Protein AF-A0A941TYZ8-F1 (afdb_monomer_lite)

Sequence (98 aa):
DDSVFLDDDYLIKGVAGAVLWKLLRDHAATGRTDFSNRELRLAPEIRLPEVGDNLEARLVLLTRRLVDRDADLRLQKTGRGRFRLCVARPIELRDVPR

Radius of gyration: 12.66 Å; chains: 1; bounding box: 34×27×26 Å

Structure (mmCIF, N/CA/C/O backbone):
data_AF-A0A941TYZ8-F1
#
_entry.id   AF-A0A941TYZ8-F1
#
loop_
_atom_site.group_PDB
_atom_site.id
_atom_site.type_symbol
_atom_site.label_atom_id
_atom_site.label_alt_id
_atom_site.label_comp_id
_atom_site.label_asym_id
_atom_site.label_entity_id
_atom_site.label_seq_id
_atom_site.pdbx_PDB_ins_code
_atom_site.Cartn_x
_atom_site.Cartn_y
_atom_site.Cartn_z
_atom_site.occupancy
_atom_site.B_iso_or_equiv
_atom_site.auth_seq_id
_atom_site.auth_comp_id
_atom_site.auth_asym_id
_atom_site.auth_atom_id
_atom_site.pdbx_PDB_model_num
ATOM 1 N N . ASP A 1 1 ? 0.477 -9.412 -12.115 1.00 88.12 1 ASP A N 1
ATOM 2 C CA . ASP A 1 1 ? 1.200 -8.139 -12.328 1.00 88.12 1 ASP A CA 1
ATOM 3 C C . ASP A 1 1 ? 0.981 -7.172 -11.158 1.00 88.12 1 ASP A C 1
ATOM 5 O O . ASP A 1 1 ? 1.156 -5.966 -11.315 1.00 88.12 1 ASP A O 1
ATOM 9 N N . ASP A 1 2 ? 0.631 -7.706 -9.981 1.00 93.25 2 ASP A N 1
ATOM 10 C CA . ASP A 1 2 ? 0.301 -6.939 -8.779 1.00 93.25 2 ASP A CA 1
ATOM 11 C C . ASP A 1 2 ? -0.808 -5.903 -9.005 1.00 93.25 2 ASP A C 1
ATOM 13 O O . ASP A 1 2 ? -0.790 -4.832 -8.403 1.00 93.25 2 ASP A O 1
ATOM 17 N N . SER A 1 3 ? -1.749 -6.198 -9.908 1.00 96.31 3 SER A N 1
ATOM 18 C CA . SER A 1 3 ? -2.983 -5.431 -10.057 1.00 96.31 3 SER A CA 1
ATOM 19 C C . SER A 1 3 ? -3.888 -5.635 -8.849 1.00 96.31 3 SER A C 1
ATOM 21 O O . SER A 1 3 ? -4.068 -6.756 -8.380 1.00 96.31 3 SER A O 1
ATOM 23 N N . VAL A 1 4 ? -4.459 -4.539 -8.360 1.00 96.56 4 VAL A N 1
ATOM 24 C CA . VAL A 1 4 ? -5.423 -4.520 -7.262 1.00 96.56 4 VAL A CA 1
ATOM 25 C C . VAL A 1 4 ? -6.703 -3.865 -7.755 1.00 96.56 4 VAL A C 1
ATOM 27 O O . VAL A 1 4 ? -6.665 -2.828 -8.426 1.00 96.56 4 VAL A O 1
ATOM 30 N N . PHE A 1 5 ? -7.821 -4.479 -7.387 1.00 95.69 5 PHE A N 1
ATOM 31 C CA . PHE A 1 5 ? -9.173 -4.021 -7.661 1.00 95.69 5 PHE A CA 1
ATOM 32 C C . PHE A 1 5 ? -9.894 -3.808 -6.325 1.00 95.69 5 PHE A C 1
ATOM 34 O O . PHE A 1 5 ? -9.619 -4.524 -5.361 1.00 95.69 5 PHE A O 1
ATOM 41 N N . LEU A 1 6 ? -10.777 -2.816 -6.258 1.00 94.25 6 LEU A N 1
ATOM 42 C CA . LEU A 1 6 ? -11.699 -2.606 -5.140 1.00 94.25 6 LEU A CA 1
ATOM 43 C C . LEU A 1 6 ? -13.107 -2.822 -5.679 1.00 94.25 6 LEU A C 1
ATOM 45 O O . LEU A 1 6 ? -13.473 -2.110 -6.599 1.00 94.25 6 LEU A O 1
ATOM 49 N N . ASP A 1 7 ? -13.864 -3.784 -5.152 1.00 91.56 7 ASP A N 1
ATOM 50 C CA . ASP A 1 7 ? -15.223 -4.091 -5.634 1.00 91.56 7 ASP A CA 1
ATOM 51 C C . ASP A 1 7 ? -15.301 -4.191 -7.178 1.00 91.56 7 ASP A C 1
ATOM 53 O O . ASP A 1 7 ? -16.097 -3.520 -7.825 1.00 91.56 7 ASP A O 1
ATOM 57 N N . ASP A 1 8 ? -14.404 -4.992 -7.770 1.00 91.38 8 ASP A N 1
ATOM 58 C CA . ASP A 1 8 ? -14.226 -5.199 -9.222 1.00 91.38 8 ASP A CA 1
ATOM 59 C C . ASP A 1 8 ? -13.692 -3.994 -10.026 1.00 91.38 8 ASP A C 1
ATOM 61 O O . ASP A 1 8 ? -13.337 -4.126 -11.201 1.00 91.38 8 ASP A O 1
ATOM 65 N N . ASP A 1 9 ? -13.505 -2.838 -9.391 1.00 92.69 9 ASP A N 1
ATOM 66 C CA . ASP A 1 9 ? -12.950 -1.645 -10.017 1.00 92.69 9 ASP A CA 1
ATOM 67 C C . ASP A 1 9 ? -11.421 -1.592 -9.943 1.00 92.69 9 ASP A C 1
ATOM 69 O O . ASP A 1 9 ? -10.812 -1.602 -8.870 1.00 92.69 9 ASP A O 1
ATOM 73 N N . TYR A 1 10 ? -10.768 -1.444 -11.100 1.00 94.56 10 TYR A N 1
ATOM 74 C CA . TYR A 1 10 ? -9.309 -1.333 -11.172 1.00 94.56 10 TYR A CA 1
ATOM 75 C C . TYR A 1 10 ? -8.788 -0.128 -10.378 1.00 94.56 10 TYR A C 1
ATOM 77 O O . TYR A 1 10 ? -9.108 1.019 -10.695 1.00 94.56 10 TYR A O 1
ATOM 85 N N . LEU A 1 11 ? -7.895 -0.361 -9.417 1.00 96.56 11 LEU A N 1
ATOM 86 C CA . LEU A 1 11 ? -7.297 0.702 -8.610 1.00 96.56 11 LEU A CA 1
ATOM 87 C C . LEU A 1 11 ? -5.885 1.058 -9.090 1.00 96.56 11 LEU A C 1
ATOM 89 O O . LEU A 1 11 ? -5.581 2.219 -9.385 1.00 96.56 11 LEU A O 1
ATOM 93 N N . ILE A 1 12 ? -4.993 0.067 -9.102 1.00 96.94 12 ILE A N 1
ATOM 94 C CA . ILE A 1 12 ? -3.552 0.258 -9.293 1.00 96.94 12 ILE A CA 1
ATOM 95 C C . ILE A 1 12 ? -2.878 -1.065 -9.670 1.00 96.94 12 ILE A C 1
ATOM 97 O O . ILE A 1 12 ? -3.461 -2.128 -9.488 1.00 96.94 12 ILE A O 1
ATOM 101 N N . LYS A 1 13 ? -1.636 -1.014 -10.164 1.00 96.31 13 LYS A N 1
ATOM 102 C CA . LYS A 1 13 ? -0.838 -2.207 -10.478 1.00 96.31 13 LYS A CA 1
ATOM 103 C C . LYS A 1 13 ? 0.642 -2.071 -10.139 1.00 96.31 13 LYS A C 1
ATOM 105 O O . LYS A 1 13 ? 1.124 -0.979 -9.815 1.00 96.31 13 LYS A O 1
ATOM 110 N N . GLY A 1 14 ? 1.379 -3.169 -10.290 1.00 95.19 14 GLY A N 1
ATOM 111 C CA . GLY A 1 14 ? 2.816 -3.241 -10.049 1.00 95.19 14 GLY A CA 1
ATOM 112 C C . GLY A 1 14 ? 3.163 -3.040 -8.574 1.00 95.19 14 GLY A C 1
ATOM 113 O O . GLY A 1 14 ? 2.354 -3.287 -7.688 1.00 95.19 14 GLY A O 1
ATOM 114 N N . VAL A 1 15 ? 4.359 -2.521 -8.296 1.00 95.88 15 VAL A N 1
ATOM 115 C CA . VAL A 1 15 ? 4.879 -2.384 -6.922 1.00 95.88 15 VAL A CA 1
ATOM 116 C C . VAL A 1 15 ? 3.928 -1.623 -5.985 1.00 95.88 15 VAL A C 1
ATOM 118 O O . VAL A 1 15 ? 3.829 -1.964 -4.815 1.00 95.88 15 VAL A O 1
ATOM 121 N N . ALA A 1 16 ? 3.195 -0.614 -6.466 1.00 96.44 16 ALA A N 1
ATOM 122 C CA . ALA A 1 16 ? 2.233 0.101 -5.623 1.00 96.44 16 ALA A CA 1
ATOM 123 C C . ALA A 1 16 ? 1.022 -0.775 -5.236 1.00 96.44 16 ALA A C 1
ATOM 125 O O . ALA A 1 16 ? 0.533 -0.676 -4.113 1.00 96.44 16 ALA A O 1
ATOM 126 N N . GLY A 1 17 ? 0.586 -1.670 -6.128 1.00 97.12 17 GLY A N 1
ATOM 127 C CA . GLY A 1 17 ? -0.398 -2.699 -5.800 1.00 97.12 17 GLY A CA 1
ATOM 128 C C . GLY A 1 17 ? 0.168 -3.761 -4.856 1.00 97.12 17 GLY A C 1
ATOM 129 O O . GLY A 1 17 ? -0.492 -4.109 -3.884 1.00 97.12 17 GLY A O 1
ATOM 130 N N . ALA A 1 18 ? 1.425 -4.181 -5.041 1.00 96.94 18 ALA A N 1
ATOM 131 C CA . ALA A 1 18 ? 2.097 -5.100 -4.116 1.00 96.94 18 ALA A CA 1
ATOM 132 C C . ALA A 1 18 ? 2.231 -4.512 -2.696 1.00 96.94 18 ALA A C 1
ATOM 134 O O . ALA A 1 18 ? 1.998 -5.213 -1.712 1.00 96.94 18 ALA A O 1
ATOM 135 N N . VAL A 1 19 ? 2.541 -3.210 -2.583 1.00 97.62 19 VAL A N 1
ATOM 136 C CA . VAL A 1 19 ? 2.519 -2.476 -1.306 1.00 97.62 19 VAL A CA 1
ATOM 137 C C . VAL A 1 19 ? 1.130 -2.556 -0.680 1.00 97.62 19 VAL A C 1
ATOM 139 O O . VAL A 1 19 ? 1.019 -2.989 0.463 1.00 97.62 19 VAL A O 1
ATOM 142 N N . LEU A 1 20 ? 0.077 -2.169 -1.409 1.00 97.81 20 LEU A N 1
ATOM 143 C CA . LEU A 1 20 ? -1.284 -2.191 -0.870 1.00 97.81 20 LEU A CA 1
ATOM 144 C C . LEU A 1 20 ? -1.685 -3.601 -0.417 1.00 97.81 20 LEU A C 1
ATOM 146 O O . LEU A 1 20 ? -2.169 -3.767 0.699 1.00 97.81 20 LEU A O 1
ATOM 150 N N . TRP A 1 21 ? -1.423 -4.616 -1.242 1.00 97.38 21 TRP A N 1
ATOM 151 C CA . TRP A 1 21 ? -1.749 -6.007 -0.933 1.00 97.38 21 TRP A CA 1
ATOM 152 C C . TRP A 1 21 ? -1.058 -6.501 0.337 1.00 97.38 21 TRP A C 1
ATOM 154 O O . TRP A 1 21 ? -1.693 -7.130 1.182 1.00 97.38 21 TRP A O 1
ATOM 164 N N . LYS A 1 22 ? 0.226 -6.163 0.521 1.00 97.38 22 LYS A N 1
ATOM 165 C CA . LYS A 1 22 ? 0.945 -6.468 1.761 1.00 97.38 22 LYS A CA 1
ATOM 166 C C . LYS A 1 22 ? 0.260 -5.838 2.975 1.00 97.38 22 LYS A C 1
ATOM 168 O O . LYS A 1 22 ? 0.005 -6.534 3.952 1.00 97.38 22 LYS A O 1
ATOM 173 N N . LEU A 1 23 ? -0.016 -4.533 2.916 1.00 98.00 23 LEU A N 1
ATOM 174 C CA . LEU A 1 23 ? -0.623 -3.795 4.029 1.00 98.00 23 LEU A CA 1
ATOM 175 C C . LEU A 1 23 ? -1.973 -4.398 4.424 1.00 98.00 23 LEU A C 1
ATOM 177 O O . LEU A 1 23 ? -2.239 -4.600 5.607 1.00 98.00 23 LEU A O 1
ATOM 181 N N . LEU A 1 24 ? -2.800 -4.714 3.427 1.00 97.50 24 LEU A N 1
ATOM 182 C CA . LEU A 1 24 ? -4.114 -5.307 3.633 1.00 97.50 24 LEU A CA 1
ATOM 183 C C . LEU A 1 24 ? -4.028 -6.719 4.208 1.00 97.50 24 LEU A C 1
ATOM 185 O O . LEU A 1 24 ? -4.781 -7.038 5.121 1.00 97.50 24 LEU A O 1
ATOM 189 N N . ARG A 1 25 ? -3.100 -7.553 3.731 1.00 97.06 25 ARG A N 1
ATOM 190 C CA . ARG A 1 25 ? -2.872 -8.889 4.297 1.00 97.06 25 ARG A CA 1
ATOM 191 C C . ARG A 1 25 ? -2.430 -8.831 5.754 1.00 97.06 25 ARG A C 1
ATOM 193 O O . ARG A 1 25 ? -2.969 -9.562 6.578 1.00 97.06 25 ARG A O 1
ATOM 200 N N . ASP A 1 26 ? -1.469 -7.966 6.069 1.00 97.62 26 ASP A N 1
ATOM 201 C CA . ASP A 1 26 ? -0.974 -7.803 7.438 1.00 97.62 26 ASP A CA 1
ATOM 202 C C . ASP A 1 26 ? -2.111 -7.306 8.356 1.00 97.62 26 ASP A C 1
ATOM 204 O O . ASP A 1 26 ? -2.272 -7.803 9.475 1.00 97.62 26 ASP A O 1
ATOM 208 N N . HIS A 1 27 ? -2.953 -6.391 7.861 1.00 97.94 27 HIS A N 1
ATOM 209 C CA . HIS A 1 27 ? -4.156 -5.930 8.552 1.00 97.94 27 HIS A CA 1
ATOM 210 C C . HIS A 1 27 ? -5.188 -7.046 8.757 1.00 97.94 27 HIS A C 1
ATOM 212 O O . HIS A 1 27 ? -5.639 -7.248 9.879 1.00 97.94 27 HIS A O 1
ATOM 218 N N . ALA A 1 28 ? -5.525 -7.810 7.717 1.00 96.38 28 ALA A N 1
ATOM 219 C CA . ALA A 1 28 ? -6.499 -8.898 7.796 1.00 96.38 28 ALA A CA 1
ATOM 220 C C . ALA A 1 28 ? -6.046 -10.023 8.742 1.00 96.38 28 ALA A C 1
ATOM 222 O O . ALA A 1 28 ? -6.863 -10.603 9.450 1.00 96.38 28 ALA A O 1
ATOM 223 N N . ALA A 1 29 ? -4.742 -10.312 8.788 1.00 96.38 29 ALA A N 1
ATOM 224 C CA . ALA A 1 29 ? -4.191 -11.372 9.627 1.00 96.38 29 ALA A CA 1
ATOM 225 C C . ALA A 1 29 ? -4.063 -10.986 11.111 1.00 96.38 29 ALA A C 1
ATOM 227 O O . ALA A 1 29 ? -4.146 -11.855 11.975 1.00 96.38 29 ALA A O 1
ATOM 228 N N . THR A 1 30 ? -3.805 -9.710 11.422 1.00 97.00 30 THR A N 1
ATOM 229 C CA . THR A 1 30 ? -3.388 -9.296 12.781 1.00 97.00 30 THR A CA 1
ATOM 230 C C . THR A 1 30 ? -4.135 -8.088 13.348 1.00 97.00 30 THR A C 1
ATOM 232 O O . THR A 1 30 ? -3.925 -7.724 14.501 1.00 97.00 30 THR A O 1
ATOM 235 N N . GLY A 1 31 ? -4.964 -7.418 12.548 1.00 96.31 31 GLY A N 1
ATOM 236 C CA . GLY A 1 31 ? -5.565 -6.124 12.881 1.00 96.31 31 GLY A CA 1
ATOM 237 C C . GLY A 1 31 ? -4.581 -4.949 12.834 1.00 96.31 31 GLY A C 1
ATOM 238 O O . GLY A 1 31 ? -4.947 -3.826 13.182 1.00 96.31 31 GLY A O 1
ATOM 239 N N . ARG A 1 32 ? -3.329 -5.169 12.411 1.00 97.00 32 ARG A 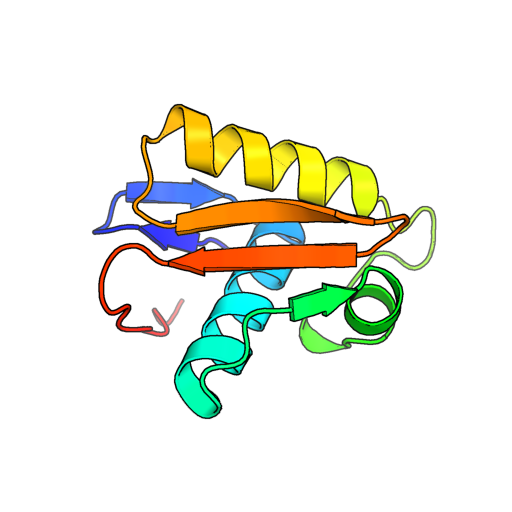N 1
ATOM 240 C CA . ARG A 1 32 ? -2.291 -4.134 12.357 1.00 97.00 32 ARG A CA 1
ATOM 241 C C . ARG A 1 32 ? -2.699 -2.971 11.451 1.00 97.00 32 ARG A C 1
ATOM 243 O O . ARG A 1 32 ? -3.204 -3.173 10.350 1.00 97.00 32 ARG A O 1
ATOM 250 N N . THR A 1 33 ? -2.430 -1.746 11.899 1.00 98.12 33 THR A N 1
ATOM 251 C CA . THR A 1 33 ? -2.733 -0.517 11.143 1.00 98.12 33 THR A CA 1
ATOM 252 C C . THR A 1 33 ? -1.533 0.408 10.965 1.00 98.12 33 THR A C 1
ATOM 254 O O . THR A 1 33 ? -1.533 1.196 10.028 1.00 98.12 33 THR A O 1
ATOM 257 N N . ASP A 1 34 ? -0.491 0.324 11.797 1.00 98.38 34 ASP A N 1
ATOM 258 C CA . ASP A 1 34 ? 0.681 1.205 11.716 1.00 98.38 34 ASP A CA 1
ATOM 259 C C . ASP A 1 34 ? 1.871 0.543 11.004 1.00 98.38 34 ASP A C 1
ATOM 261 O O . ASP A 1 34 ? 2.306 -0.560 11.363 1.00 98.38 34 ASP A O 1
ATOM 265 N N . PHE A 1 35 ? 2.433 1.257 10.026 1.00 98.44 35 PHE A N 1
ATOM 266 C CA . PHE A 1 35 ? 3.479 0.766 9.134 1.00 98.44 35 PHE A CA 1
ATOM 267 C C . PHE A 1 35 ? 4.613 1.779 8.913 1.00 98.44 35 PHE A C 1
ATOM 269 O O . PHE A 1 35 ? 4.494 2.975 9.203 1.00 98.44 35 PHE A O 1
ATOM 276 N N . SER A 1 36 ? 5.746 1.300 8.392 1.00 98.12 36 SER A N 1
ATOM 277 C CA . SER A 1 36 ? 6.909 2.131 8.074 1.00 98.12 36 SER A CA 1
ATOM 278 C C . SER A 1 36 ? 7.490 1.888 6.683 1.00 98.12 36 SER A C 1
ATOM 280 O O . SER A 1 36 ? 7.462 0.797 6.124 1.00 98.12 36 SER A O 1
ATOM 282 N N . ASN A 1 37 ? 8.142 2.904 6.133 1.00 97.31 37 ASN A N 1
ATOM 283 C CA . ASN A 1 37 ? 8.803 2.783 4.837 1.00 97.31 37 ASN A CA 1
ATOM 284 C C . ASN A 1 37 ? 10.040 1.874 4.924 1.00 97.31 37 ASN A C 1
ATOM 286 O O . ASN A 1 37 ? 10.501 1.370 3.905 1.00 97.31 37 ASN A O 1
ATOM 290 N N . ARG A 1 38 ? 10.606 1.669 6.122 1.00 96.62 38 ARG A N 1
ATOM 291 C CA . ARG A 1 38 ? 11.739 0.756 6.328 1.00 96.62 38 ARG A CA 1
ATOM 292 C C . ARG A 1 38 ? 11.311 -0.699 6.182 1.00 96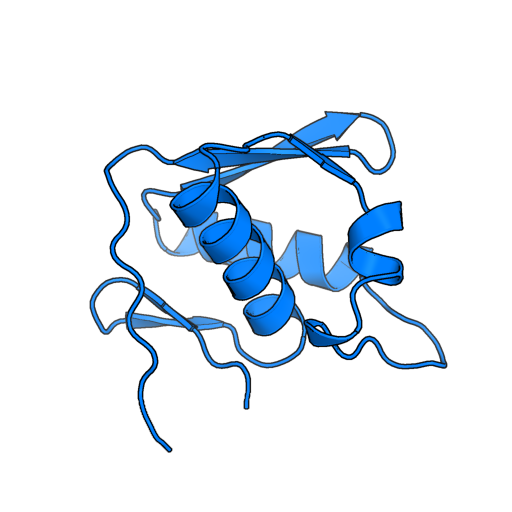.62 38 ARG A C 1
ATOM 294 O O . ARG A 1 38 ? 11.989 -1.442 5.489 1.00 96.62 38 ARG A O 1
ATOM 301 N N . GLU A 1 39 ? 10.210 -1.104 6.808 1.00 96.69 39 GLU A N 1
ATOM 302 C CA . GLU A 1 39 ? 9.745 -2.493 6.683 1.00 96.69 39 GLU A CA 1
ATOM 303 C C . GLU A 1 39 ? 9.241 -2.804 5.271 1.00 96.69 39 GLU A C 1
ATOM 305 O O . GLU A 1 39 ? 9.514 -3.889 4.777 1.00 96.69 39 GLU A O 1
ATO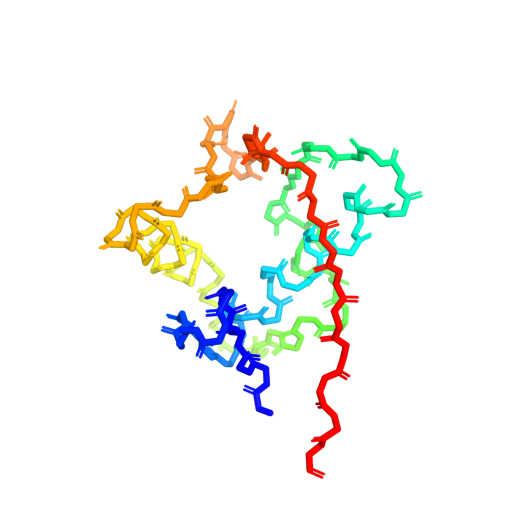M 310 N N . LEU A 1 40 ? 8.596 -1.851 4.581 1.00 96.81 40 LEU A N 1
ATOM 311 C CA . LEU A 1 40 ? 8.200 -2.057 3.185 1.00 96.81 40 LEU A CA 1
ATOM 312 C C . LEU A 1 40 ? 9.426 -2.264 2.285 1.00 96.81 40 LEU A C 1
ATOM 314 O O . LEU A 1 40 ? 9.400 -3.115 1.405 1.00 96.81 40 LEU A O 1
ATOM 318 N N . ARG A 1 41 ? 10.528 -1.544 2.537 1.00 95.75 41 ARG A N 1
ATOM 319 C CA . ARG A 1 41 ? 11.794 -1.760 1.815 1.00 95.75 41 ARG A CA 1
ATOM 320 C C . ARG A 1 41 ? 12.401 -3.141 2.029 1.00 95.75 41 ARG A C 1
ATOM 322 O O . ARG A 1 41 ? 13.105 -3.623 1.154 1.00 95.75 41 ARG A O 1
ATOM 329 N N . LEU A 1 42 ? 12.145 -3.756 3.180 1.00 95.06 42 LEU A N 1
ATOM 330 C CA . LEU A 1 42 ? 12.673 -5.072 3.533 1.00 95.06 42 LEU A CA 1
ATOM 331 C C . LEU A 1 42 ? 11.724 -6.218 3.156 1.00 95.06 42 LEU A C 1
ATOM 333 O O . LEU A 1 42 ? 12.089 -7.375 3.336 1.00 95.06 42 LEU A O 1
ATOM 337 N N . ALA A 1 43 ? 10.521 -5.917 2.662 1.00 95.56 43 ALA A N 1
ATOM 338 C CA . ALA A 1 43 ? 9.503 -6.910 2.357 1.00 95.56 43 ALA A CA 1
ATOM 339 C C . ALA A 1 43 ? 9.731 -7.529 0.962 1.00 95.56 43 ALA A C 1
ATOM 341 O O . ALA A 1 43 ? 9.498 -6.849 -0.047 1.00 95.56 43 ALA A O 1
ATOM 342 N N . PRO A 1 44 ? 10.163 -8.803 0.868 1.00 93.94 44 PRO A N 1
ATOM 343 C CA . PRO A 1 44 ? 10.479 -9.432 -0.415 1.00 93.94 44 PRO A CA 1
ATOM 344 C C . PRO A 1 44 ? 9.259 -9.536 -1.341 1.00 93.94 44 PRO A C 1
ATOM 346 O O . PRO A 1 44 ? 9.401 -9.460 -2.561 1.00 93.94 44 PRO A O 1
ATOM 349 N N . GLU A 1 45 ? 8.049 -9.639 -0.787 1.00 93.25 45 GLU A N 1
ATOM 350 C CA . GLU A 1 45 ? 6.805 -9.709 -1.552 1.00 93.25 45 GLU A CA 1
ATOM 351 C C . GLU A 1 45 ? 6.493 -8.432 -2.352 1.00 93.25 45 GLU A C 1
ATOM 353 O O . GLU A 1 45 ? 5.772 -8.506 -3.346 1.00 93.25 45 GLU A O 1
ATOM 358 N N . ILE A 1 46 ? 7.055 -7.275 -1.972 1.00 94.75 46 ILE A N 1
ATOM 359 C CA . ILE A 1 46 ? 6.836 -6.002 -2.681 1.00 94.75 46 ILE A CA 1
ATOM 360 C C . ILE A 1 46 ? 7.677 -5.922 -3.963 1.00 94.75 46 ILE A C 1
ATOM 362 O O . ILE A 1 46 ? 7.297 -5.217 -4.901 1.00 94.75 46 ILE A O 1
ATOM 366 N N . ARG A 1 47 ? 8.800 -6.658 -4.024 1.00 92.06 47 ARG A N 1
ATOM 367 C CA . ARG A 1 47 ? 9.735 -6.678 -5.164 1.00 92.06 47 ARG A CA 1
ATOM 368 C C . ARG A 1 47 ? 10.127 -5.268 -5.619 1.00 92.06 47 ARG A C 1
ATOM 370 O O . ARG A 1 47 ? 9.942 -4.888 -6.777 1.00 92.06 47 ARG A O 1
ATOM 377 N N . LEU A 1 48 ? 10.628 -4.466 -4.679 1.00 92.81 48 LEU A N 1
ATOM 378 C CA . LEU A 1 48 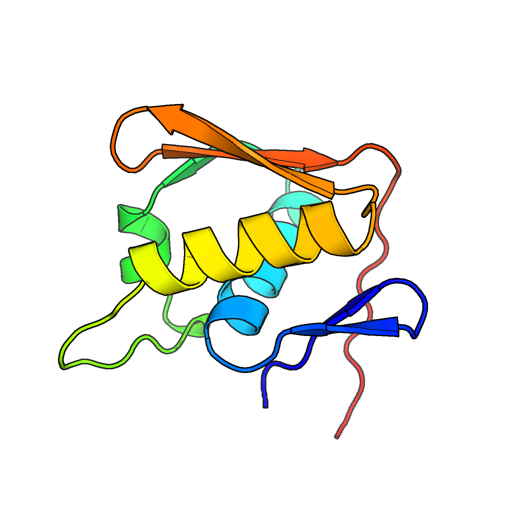? 11.156 -3.142 -5.006 1.00 92.81 48 LEU A CA 1
ATOM 379 C C . LEU A 1 48 ? 12.357 -3.269 -5.959 1.00 92.81 48 LEU A C 1
ATOM 381 O O . LEU A 1 48 ? 13.179 -4.165 -5.771 1.00 92.81 48 LEU A O 1
ATOM 385 N N . PRO A 1 49 ? 12.483 -2.383 -6.964 1.00 88.62 49 PRO A N 1
ATOM 386 C CA . PRO A 1 49 ? 13.671 -2.336 -7.809 1.00 88.62 49 PRO A CA 1
ATOM 387 C C . PRO A 1 49 ? 14.932 -2.061 -6.981 1.00 88.62 49 PRO A C 1
ATOM 389 O O . PRO A 1 49 ? 14.910 -1.194 -6.108 1.00 88.62 49 PRO A O 1
ATOM 392 N N . GLU A 1 50 ? 16.034 -2.750 -7.291 1.00 80.88 50 GLU A N 1
ATOM 393 C CA . GLU A 1 50 ? 17.322 -2.565 -6.600 1.00 80.88 50 GLU A CA 1
ATOM 394 C C . GLU A 1 50 ? 17.905 -1.160 -6.820 1.00 80.88 50 GLU A C 1
ATOM 396 O O . GLU A 1 50 ? 18.4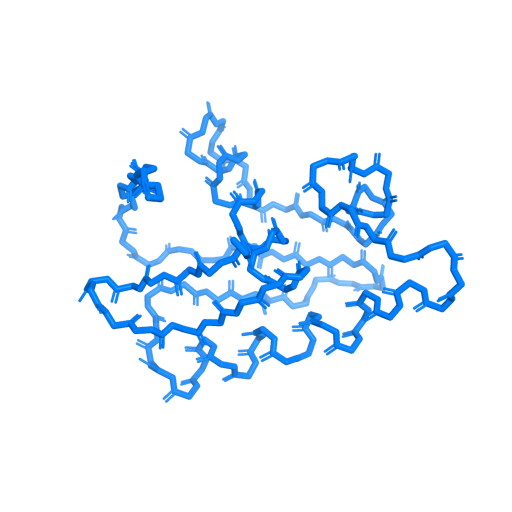79 -0.562 -5.911 1.00 80.88 50 GLU A O 1
ATOM 401 N N . VAL A 1 51 ? 17.711 -0.599 -8.018 1.00 81.56 51 VAL A N 1
ATOM 402 C CA . VAL A 1 51 ? 18.140 0.758 -8.372 1.00 81.56 51 VAL A CA 1
ATOM 403 C C . VAL A 1 51 ? 16.939 1.695 -8.320 1.00 81.56 51 VAL A C 1
ATOM 405 O O . VAL A 1 51 ? 15.991 1.541 -9.088 1.00 81.56 51 VAL A O 1
ATOM 408 N N . GLY A 1 52 ? 16.990 2.686 -7.425 1.00 74.25 52 GLY A N 1
ATOM 409 C CA . GLY A 1 52 ? 15.929 3.684 -7.280 1.00 74.25 52 GLY A CA 1
ATOM 410 C C . GLY A 1 52 ? 14.595 3.063 -6.858 1.00 74.25 52 GLY A C 1
ATOM 411 O O . GLY A 1 52 ? 13.634 3.114 -7.624 1.00 74.25 52 GLY A O 1
ATOM 412 N N . ASP A 1 53 ? 14.529 2.498 -5.640 1.00 80.12 53 ASP A N 1
ATOM 413 C CA . ASP A 1 53 ? 13.356 1.779 -5.097 1.00 80.12 53 ASP A CA 1
ATOM 414 C C . ASP A 1 53 ? 12.012 2.519 -5.309 1.00 80.12 53 ASP A C 1
ATOM 416 O O . ASP A 1 53 ? 10.957 1.900 -5.501 1.00 80.12 53 ASP A O 1
ATOM 420 N N . ASN A 1 54 ? 12.064 3.857 -5.381 1.00 89.50 54 ASN A N 1
ATOM 421 C CA . ASN A 1 54 ? 10.960 4.770 -5.666 1.00 89.50 54 ASN A CA 1
ATOM 422 C C . ASN A 1 54 ? 9.734 4.540 -4.766 1.00 89.50 54 ASN A C 1
ATOM 424 O O . ASN A 1 54 ? 8.609 4.871 -5.150 1.00 89.50 54 ASN A O 1
ATOM 428 N N . LEU A 1 55 ? 9.931 3.997 -3.559 1.00 94.88 55 LEU A N 1
ATOM 429 C CA . LEU A 1 55 ? 8.844 3.638 -2.651 1.00 94.88 55 LEU A CA 1
ATOM 430 C C . LEU A 1 55 ? 7.976 4.851 -2.299 1.00 94.88 55 LEU A C 1
ATOM 432 O O . LEU A 1 55 ? 6.755 4.765 -2.359 1.00 94.88 55 LEU A O 1
ATOM 436 N N . GLU A 1 56 ? 8.590 5.993 -1.983 1.00 94.50 56 GLU A N 1
ATOM 437 C CA . GLU A 1 56 ? 7.861 7.226 -1.644 1.00 94.50 56 GLU A CA 1
ATOM 438 C C . GLU A 1 56 ? 6.945 7.673 -2.790 1.00 94.50 56 GLU A C 1
ATOM 440 O O . GLU A 1 56 ? 5.767 7.945 -2.574 1.00 94.50 56 GLU A O 1
ATOM 445 N N . ALA A 1 57 ? 7.447 7.677 -4.030 1.00 94.69 57 ALA A N 1
ATOM 446 C CA . ALA A 1 57 ? 6.649 8.053 -5.196 1.00 94.69 57 ALA A CA 1
ATOM 447 C C . ALA A 1 57 ? 5.465 7.093 -5.405 1.00 94.69 57 ALA A C 1
ATOM 449 O O . ALA A 1 57 ? 4.360 7.520 -5.743 1.00 94.69 57 ALA A O 1
ATOM 450 N N . ARG A 1 58 ? 5.671 5.796 -5.148 1.00 95.94 58 ARG A N 1
ATOM 451 C CA . ARG A 1 58 ? 4.618 4.772 -5.217 1.00 95.94 58 ARG A CA 1
ATOM 452 C C . ARG A 1 58 ? 3.582 4.932 -4.107 1.00 95.94 58 ARG A C 1
ATOM 454 O O . ARG A 1 58 ? 2.398 4.779 -4.387 1.00 95.94 58 ARG A O 1
ATOM 461 N N . LEU A 1 59 ? 3.998 5.286 -2.890 1.00 97.19 59 LEU A N 1
ATOM 462 C CA . LEU A 1 59 ? 3.092 5.593 -1.779 1.00 97.19 59 LEU A CA 1
ATOM 463 C C . LEU A 1 59 ? 2.262 6.851 -2.058 1.00 97.19 59 LEU A C 1
ATOM 465 O O . LEU A 1 59 ? 1.062 6.856 -1.790 1.00 97.19 59 LEU A O 1
ATOM 469 N N . VAL A 1 60 ? 2.867 7.890 -2.643 1.00 96.25 60 VAL A N 1
ATOM 470 C CA . VAL A 1 60 ? 2.153 9.105 -3.070 1.00 96.25 60 VAL A CA 1
ATOM 471 C C . VAL A 1 60 ? 1.114 8.770 -4.141 1.00 96.25 60 VAL A C 1
ATOM 473 O O . VAL A 1 60 ? -0.045 9.161 -4.010 1.00 96.25 60 VAL A O 1
ATOM 476 N N . LEU A 1 61 ? 1.495 8.000 -5.168 1.00 96.62 61 LEU A N 1
ATOM 477 C CA . LEU A 1 61 ? 0.571 7.555 -6.215 1.00 96.62 61 LEU A CA 1
ATOM 478 C C . LEU A 1 61 ? -0.581 6.719 -5.643 1.00 96.62 61 LEU A C 1
ATOM 480 O O . LEU A 1 61 ? -1.734 6.959 -5.990 1.00 96.62 61 LEU A O 1
ATOM 484 N N . LEU A 1 62 ? -0.272 5.756 -4.772 1.00 97.75 62 LEU A N 1
ATOM 485 C CA . LEU A 1 62 ? -1.261 4.895 -4.128 1.00 97.75 62 LEU A CA 1
ATOM 486 C C . LEU A 1 62 ? -2.241 5.714 -3.282 1.00 97.75 62 LEU A C 1
ATOM 488 O O . LEU A 1 62 ? -3.448 5.581 -3.450 1.00 97.75 62 LEU A O 1
ATOM 492 N N . THR A 1 63 ? -1.730 6.609 -2.435 1.00 97.75 63 THR A N 1
ATOM 493 C CA . THR A 1 63 ? -2.557 7.495 -1.601 1.00 97.75 63 THR A CA 1
ATOM 494 C C . THR A 1 63 ? -3.496 8.335 -2.460 1.00 97.75 63 THR A C 1
ATOM 496 O O . THR A 1 63 ? -4.686 8.411 -2.170 1.00 97.75 63 THR A O 1
ATOM 499 N N . ARG A 1 64 ? -2.987 8.918 -3.553 1.00 97.56 64 ARG A N 1
ATOM 500 C CA . ARG A 1 64 ? -3.808 9.692 -4.487 1.00 97.56 64 ARG A CA 1
ATOM 501 C C . ARG A 1 64 ? -4.893 8.834 -5.135 1.00 97.56 64 ARG A C 1
ATOM 503 O O . ARG A 1 64 ? -6.036 9.257 -5.171 1.00 97.56 64 ARG A O 1
ATOM 510 N N . ARG A 1 65 ? -4.565 7.624 -5.597 1.00 97.44 65 ARG A N 1
ATOM 511 C CA . ARG A 1 65 ? -5.541 6.719 -6.228 1.00 97.44 65 ARG A CA 1
ATOM 512 C C . ARG A 1 65 ? -6.663 6.301 -5.284 1.00 97.44 65 ARG A C 1
ATOM 514 O O . ARG A 1 65 ? -7.799 6.216 -5.728 1.00 97.44 65 ARG A O 1
ATOM 521 N N . LEU A 1 66 ? -6.349 6.068 -4.011 1.00 97.31 66 LEU A N 1
ATOM 522 C CA . LEU A 1 66 ? -7.352 5.755 -2.992 1.00 97.31 66 LEU A CA 1
ATOM 523 C C . LEU A 1 66 ? -8.315 6.925 -2.768 1.00 97.31 66 LEU A C 1
ATOM 525 O O . LEU A 1 66 ? -9.517 6.712 -2.670 1.00 97.31 66 LEU A O 1
ATOM 529 N N . VAL A 1 67 ? -7.798 8.156 -2.746 1.00 96.62 67 VAL A N 1
ATOM 530 C CA . VAL A 1 67 ? -8.625 9.367 -2.636 1.00 96.62 67 VAL A CA 1
ATOM 531 C C . VAL A 1 67 ? -9.451 9.598 -3.904 1.00 96.62 67 VAL A C 1
ATOM 533 O O . VAL A 1 67 ? -10.650 9.818 -3.805 1.00 96.62 67 VAL A O 1
ATOM 536 N N . ASP A 1 68 ? -8.838 9.501 -5.087 1.00 96.31 68 ASP A N 1
ATOM 537 C CA . ASP A 1 68 ? -9.506 9.718 -6.379 1.00 96.31 68 ASP A CA 1
ATOM 538 C C . ASP A 1 68 ? -10.657 8.718 -6.622 1.00 96.31 68 ASP A C 1
ATOM 540 O O . ASP A 1 68 ? -11.561 9.000 -7.404 1.00 96.31 68 ASP A O 1
ATOM 544 N N . ARG A 1 69 ? -10.613 7.543 -5.980 1.00 94.44 69 ARG A N 1
ATOM 545 C CA . ARG A 1 69 ? -11.652 6.503 -6.047 1.00 94.44 69 ARG A CA 1
ATOM 546 C C . ARG A 1 69 ? -12.663 6.553 -4.904 1.00 94.44 69 ARG A C 1
ATOM 548 O O . ARG A 1 69 ? -13.505 5.669 -4.845 1.00 94.44 69 ARG A O 1
ATOM 555 N N . ASP A 1 70 ? -12.551 7.534 -4.009 1.00 94.00 70 ASP A N 1
ATOM 556 C CA . ASP A 1 70 ? -13.315 7.602 -2.758 1.00 94.00 70 ASP A CA 1
ATOM 557 C C . ASP A 1 70 ? -13.335 6.258 -2.009 1.00 94.00 70 ASP A C 1
ATOM 559 O O . ASP A 1 70 ? -14.362 5.777 -1.540 1.00 94.00 70 ASP A O 1
ATOM 563 N N . ALA A 1 71 ? -12.172 5.601 -1.949 1.00 94.56 71 ALA A N 1
ATOM 564 C CA . ALA A 1 71 ? -12.066 4.281 -1.356 1.00 94.56 71 ALA A CA 1
ATOM 565 C C . ALA A 1 71 ? -12.331 4.331 0.157 1.00 94.56 71 ALA A C 1
ATOM 567 O O . ALA A 1 71 ? -11.849 5.222 0.867 1.00 94.56 71 ALA A O 1
ATOM 568 N N . ASP A 1 72 ? -12.952 3.273 0.679 1.00 95.00 72 ASP A N 1
ATOM 569 C CA . ASP A 1 72 ? -13.153 3.051 2.119 1.00 95.00 72 ASP A CA 1
ATOM 570 C C . ASP A 1 72 ? -11.856 2.740 2.886 1.00 95.00 72 ASP A C 1
ATOM 572 O O . ASP A 1 72 ? -11.881 2.308 4.040 1.00 95.00 72 ASP A O 1
ATOM 576 N N . LEU A 1 73 ? -10.695 2.936 2.262 1.00 95.31 73 LEU A N 1
ATOM 577 C CA . LEU A 1 73 ? -9.400 2.772 2.896 1.00 95.31 73 LEU A CA 1
ATOM 578 C C . LEU A 1 73 ? -8.428 3.877 2.484 1.00 95.31 73 LEU A C 1
ATOM 580 O O . LEU A 1 73 ? -8.417 4.346 1.347 1.00 95.31 73 LEU A O 1
ATOM 584 N N . ARG A 1 74 ? -7.596 4.313 3.432 1.00 97.56 74 ARG A N 1
ATOM 585 C CA . ARG A 1 74 ? -6.686 5.456 3.279 1.00 97.56 74 ARG A CA 1
ATOM 586 C C . ARG A 1 74 ? -5.328 5.171 3.906 1.00 97.56 74 ARG A C 1
ATOM 588 O O . ARG A 1 74 ? -5.227 4.443 4.890 1.00 97.56 74 ARG A O 1
ATOM 595 N N . LEU A 1 75 ? -4.289 5.806 3.367 1.00 97.81 75 LEU A N 1
ATOM 596 C CA . LEU A 1 75 ? -2.951 5.827 3.960 1.00 97.81 75 LEU A CA 1
ATOM 597 C C . LEU A 1 75 ? -2.689 7.207 4.567 1.00 97.81 75 LEU A C 1
ATOM 599 O O . LEU A 1 75 ? -2.540 8.195 3.851 1.00 97.81 75 LEU A O 1
ATOM 603 N N . GLN A 1 76 ? -2.643 7.283 5.894 1.00 97.19 76 GLN A N 1
ATOM 604 C CA . GLN A 1 76 ? -2.435 8.530 6.624 1.00 97.19 76 GLN A CA 1
ATOM 605 C C . GLN A 1 76 ? -1.000 8.621 7.133 1.00 97.19 76 GLN A C 1
ATOM 607 O O . GLN A 1 76 ? -0.540 7.762 7.877 1.00 97.19 76 GLN A O 1
ATOM 612 N N . LYS A 1 77 ? -0.280 9.690 6.792 1.00 96.31 77 LYS A N 1
ATOM 613 C CA . LYS A 1 77 ? 1.066 9.927 7.328 1.00 96.31 77 LYS A CA 1
ATOM 614 C C . LYS A 1 77 ? 1.006 10.160 8.843 1.00 96.31 77 LYS A C 1
ATOM 616 O O . LYS A 1 77 ? 0.266 11.023 9.304 1.00 96.31 77 LYS A O 1
ATOM 621 N N . THR A 1 78 ? 1.826 9.433 9.599 1.00 96.62 78 THR A N 1
ATOM 622 C CA . THR A 1 78 ? 1.924 9.543 11.069 1.00 96.62 78 THR A CA 1
ATOM 623 C C . THR A 1 78 ? 3.301 10.019 11.538 1.00 96.62 78 THR A C 1
ATOM 625 O O . THR A 1 78 ? 3.494 10.318 12.712 1.00 96.62 78 THR A O 1
ATOM 628 N N . GLY A 1 79 ? 4.275 10.128 10.630 1.00 95.25 79 GLY A N 1
ATOM 629 C CA . GLY A 1 79 ? 5.608 10.652 10.920 1.00 95.25 79 GLY A CA 1
ATOM 630 C C . GLY A 1 79 ? 6.561 10.501 9.737 1.00 95.25 79 GLY A C 1
ATOM 631 O O . GLY A 1 79 ? 6.162 10.126 8.631 1.00 95.25 79 GLY A O 1
ATOM 632 N N . ARG A 1 80 ? 7.851 10.788 9.946 1.00 94.75 80 ARG A N 1
ATOM 633 C CA . ARG A 1 80 ? 8.875 10.546 8.918 1.00 94.75 80 ARG A CA 1
ATOM 634 C C . ARG A 1 80 ? 8.971 9.045 8.638 1.00 94.75 80 ARG A C 1
ATOM 636 O O . ARG A 1 80 ? 9.323 8.274 9.525 1.00 94.75 80 ARG A O 1
ATOM 643 N N . GLY A 1 81 ? 8.664 8.651 7.402 1.00 95.50 81 GLY A N 1
ATOM 644 C CA . GLY A 1 81 ? 8.692 7.254 6.970 1.00 95.50 81 GLY A CA 1
ATOM 645 C C . GLY A 1 81 ? 7.709 6.349 7.714 1.00 95.50 81 GLY A C 1
ATOM 646 O O . GLY A 1 81 ? 7.967 5.152 7.806 1.00 95.50 81 GLY A O 1
ATOM 647 N N . ARG A 1 82 ? 6.639 6.910 8.292 1.00 98.00 82 ARG A N 1
ATOM 648 C CA . ARG A 1 82 ? 5.602 6.183 9.031 1.00 98.00 82 ARG A CA 1
ATOM 649 C C . ARG A 1 82 ? 4.221 6.618 8.570 1.00 98.00 82 ARG A C 1
ATOM 651 O O . ARG A 1 82 ? 3.987 7.808 8.331 1.00 98.00 82 ARG A O 1
ATOM 658 N N . PHE A 1 83 ? 3.321 5.655 8.466 1.00 98.25 83 PHE A N 1
ATOM 659 C CA . PHE A 1 83 ? 1.945 5.885 8.064 1.00 98.25 83 PHE A CA 1
ATOM 660 C C . PHE A 1 83 ? 1.021 4.840 8.684 1.00 98.25 83 PHE A C 1
ATOM 662 O O . PHE A 1 83 ? 1.465 3.805 9.180 1.00 98.25 83 PHE A O 1
ATOM 669 N N . ARG A 1 84 ? -0.271 5.137 8.651 1.00 98.44 84 ARG A N 1
ATOM 670 C CA . ARG A 1 84 ? -1.347 4.291 9.133 1.00 98.44 84 ARG A CA 1
ATOM 671 C C . ARG A 1 84 ? -2.260 3.908 7.981 1.00 98.44 84 ARG A C 1
ATOM 673 O O . ARG A 1 84 ? -2.648 4.770 7.196 1.00 98.44 84 ARG A O 1
ATOM 680 N N . LEU A 1 85 ? -2.603 2.630 7.902 1.00 98.50 85 LEU A N 1
ATOM 681 C CA . LEU A 1 85 ? -3.710 2.130 7.108 1.00 98.50 85 LEU A CA 1
ATOM 682 C C . LEU A 1 85 ? -5.004 2.357 7.899 1.00 98.50 85 LEU A C 1
ATOM 684 O O . LEU A 1 85 ? -5.200 1.774 8.965 1.00 98.50 85 LEU A O 1
ATOM 688 N N . CYS A 1 86 ? -5.869 3.219 7.379 1.00 97.94 86 CYS A N 1
ATOM 689 C CA . CYS A 1 86 ? -7.201 3.470 7.911 1.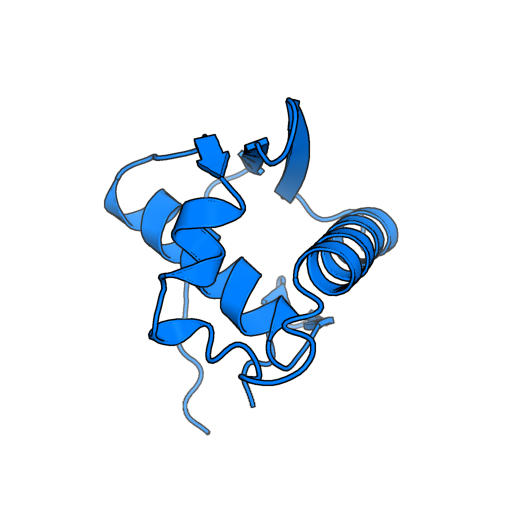00 97.94 86 CYS A CA 1
ATOM 690 C C . CYS A 1 86 ? -8.206 2.718 7.042 1.00 97.94 86 CYS A C 1
ATOM 692 O O . CYS A 1 86 ? -8.231 2.936 5.836 1.00 97.94 86 CYS A O 1
ATOM 694 N N . VAL A 1 87 ? -9.017 1.859 7.650 1.00 96.75 87 VAL A N 1
ATOM 695 C CA . VAL A 1 87 ? -10.023 1.029 6.979 1.00 96.75 87 VAL A CA 1
ATOM 696 C C . VAL A 1 87 ? -11.385 1.379 7.575 1.00 96.75 87 VAL A C 1
ATOM 698 O O . VAL A 1 87 ? -11.559 1.278 8.788 1.00 96.75 87 VAL A O 1
ATOM 701 N N . ALA A 1 88 ? -12.322 1.846 6.750 1.00 95.12 88 ALA A N 1
ATOM 702 C CA . ALA A 1 88 ? -13.627 2.345 7.188 1.00 95.12 88 ALA A CA 1
ATOM 703 C C . ALA A 1 88 ? -14.696 1.245 7.294 1.00 95.12 88 ALA A C 1
ATOM 705 O O . ALA A 1 88 ? -15.654 1.397 8.050 1.00 95.12 88 ALA A O 1
ATOM 706 N N . ARG A 1 89 ? -14.522 0.125 6.583 1.00 92.56 89 ARG A N 1
ATOM 707 C CA . ARG A 1 89 ? -15.384 -1.064 6.669 1.00 92.56 89 ARG A CA 1
ATOM 708 C C . ARG A 1 89 ? -14.557 -2.349 6.599 1.00 92.56 89 ARG A C 1
ATOM 710 O O . ARG A 1 89 ? -13.458 -2.303 6.055 1.00 92.56 89 ARG A O 1
ATOM 717 N N . PRO A 1 90 ? -15.055 -3.488 7.112 1.00 91.50 90 PRO A N 1
ATOM 718 C CA . PRO A 1 90 ? -14.359 -4.767 6.990 1.00 91.50 90 PRO A CA 1
ATOM 719 C C . PRO A 1 90 ? -13.939 -5.062 5.544 1.00 91.50 90 PRO A C 1
ATOM 721 O O . PRO A 1 90 ? -14.709 -4.822 4.615 1.00 91.50 90 PRO A O 1
ATOM 724 N N . ILE A 1 91 ? -12.722 -5.578 5.367 1.00 92.88 91 ILE A N 1
ATOM 725 C CA . ILE A 1 91 ? -12.153 -5.918 4.058 1.00 92.88 91 ILE A CA 1
ATOM 726 C C . ILE A 1 91 ? -12.090 -7.437 3.929 1.00 92.88 91 ILE A C 1
ATOM 728 O O . ILE A 1 91 ? -11.597 -8.120 4.826 1.00 92.88 91 ILE A O 1
ATOM 732 N N . GLU A 1 92 ? -12.538 -7.951 2.789 1.00 94.38 92 GLU A N 1
ATOM 733 C CA . GLU A 1 92 ? -12.301 -9.327 2.362 1.00 94.38 92 GLU A CA 1
ATOM 734 C C . GLU A 1 92 ? -11.224 -9.326 1.271 1.00 94.38 92 GLU A C 1
ATOM 736 O O . GLU A 1 92 ? -11.277 -8.528 0.335 1.00 94.38 92 GLU A O 1
ATOM 741 N N . LEU A 1 93 ? -10.230 -10.206 1.392 1.00 95.88 93 LEU A N 1
ATOM 742 C CA . LEU A 1 93 ? -9.161 -10.342 0.405 1.00 95.88 93 LEU A CA 1
ATOM 743 C C . LEU A 1 93 ? -9.379 -11.602 -0.419 1.00 95.88 93 LEU A C 1
ATOM 745 O O . LEU A 1 93 ? -9.541 -12.688 0.134 1.00 95.88 93 LEU A O 1
ATOM 749 N N . ARG A 1 94 ? -9.344 -11.450 -1.743 1.00 95.44 94 ARG A N 1
ATOM 750 C CA . ARG A 1 94 ? -9.446 -12.556 -2.694 1.00 95.44 94 ARG A CA 1
ATOM 751 C C . ARG A 1 94 ? -8.266 -12.517 -3.648 1.00 95.44 94 ARG A C 1
ATOM 753 O O . ARG A 1 94 ? -8.067 -11.526 -4.347 1.00 95.44 94 ARG A O 1
ATOM 760 N N . ASP A 1 95 ? -7.495 -13.597 -3.678 1.00 91.19 95 ASP A N 1
ATOM 761 C CA . ASP A 1 95 ? -6.515 -13.810 -4.734 1.00 91.19 95 ASP A CA 1
ATOM 762 C C . ASP A 1 95 ? -7.258 -14.197 -6.012 1.00 91.19 95 ASP A C 1
ATOM 764 O O . ASP A 1 95 ? -7.969 -15.203 -6.057 1.00 91.19 95 ASP A O 1
ATOM 768 N N . VAL A 1 96 ? -7.097 -13.389 -7.056 1.00 84.44 96 VAL A N 1
ATOM 769 C CA . VAL A 1 96 ? -7.636 -13.697 -8.380 1.00 84.44 96 VAL A CA 1
ATOM 770 C C . VAL A 1 96 ? -6.541 -14.432 -9.157 1.00 84.44 96 VAL A C 1
ATOM 772 O O . VAL A 1 96 ? -5.491 -13.833 -9.426 1.00 84.44 96 VAL A O 1
ATOM 775 N N . PRO A 1 97 ? -6.722 -15.729 -9.479 1.00 73.69 97 PRO A N 1
ATOM 776 C CA . PRO A 1 97 ? -5.766 -16.446 -10.308 1.00 73.69 97 PRO A CA 1
ATOM 777 C C . PRO A 1 97 ? -5.648 -15.762 -11.673 1.00 73.69 97 PRO A C 1
ATOM 779 O O . PRO A 1 97 ? -6.620 -15.215 -12.194 1.00 73.69 97 PRO A O 1
ATOM 782 N N . ARG A 1 98 ? -4.424 -15.754 -12.208 1.00 61.19 98 ARG A N 1
ATOM 783 C CA . ARG A 1 98 ? -4.135 -15.198 -13.534 1.00 61.19 98 ARG A CA 1
ATOM 784 C C . ARG A 1 98 ? -4.738 -16.038 -14.645 1.00 61.19 98 ARG A C 1
ATOM 786 O O . ARG A 1 98 ? -4.742 -17.278 -14.483 1.00 61.19 98 ARG A O 1
#

Secondary structure (DSSP, 8-state):
---EEETTEEEE-THHHHHHHHHHHHHHHH---EEEHHHHHH-GGG---SS---HHHHHHHHHHHHHHTT-SEEEEEEETTEEEEEESS---------

Foldseek 3Di:
DLWDADPNHTQDHALLSQVVVVQVVVCVVPVDWKDFQVVSVVDVSSVQDPPPSVSVVSLVSNQVSCVVVVHQWHWADPDDRMTTIHHNDDDDDDDDDD

pLDDT: mean 94.36, std 5.71, range [61.19, 98.5]